Protein AF-A0A7S0S3X9-F1 (afdb_monomer)

InterPro domains:
  IPR013602 Dynein heavy chain, linker [PF08393] (2-111)
  IPR026983 Dynein heavy chain [PTHR45703] (2-111)

Nearest PDB structures (foldseek):
  7kek-assembly1_C  TM=8.463E-01  e=7.221E-05  Tetrahymena thermophila
  7k5b-assembly1_C  TM=8.554E-01  e=7.691E-05  Tetrahymena thermophila
  8bwy-assembly1_A  TM=5.584E-01  e=2.88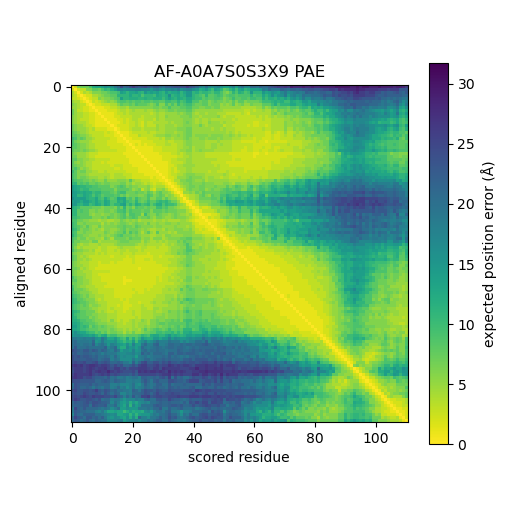9E-04  Chlamydomonas reinhardtii
  6zyw-assembly1_A  TM=5.525E-01  e=8.981E-04  Tetrahymena thermophila SB210
  8j07-assembly1_g6  TM=5.897E-01  e=3.168E-03  Homo sapiens

Foldseek 3Di:
DVLVVLLVVLVVLCPPPLDDPVLVVVLCVVLVHDDDPDPPDDVVVSSVSSCVVVSVVSVVSSVVSVVVVVVVVVVVVLVVLVVPDDFDWDDDDPDPDTDTDDDVSNVVSVD

Secondary structure (DSSP, 8-state):
-HHHHHHHHHHHHHTSTT--HHHHHHHHHHHT-----STT--HHHHHHTTGGGSHHHHHHHHHHHHHHHHHHHHHHHHHHHHHH-PPEEEE-TTSS-EEEE--HHHHHTT-

Structure (mmCIF, N/CA/C/O backbone):
data_AF-A0A7S0S3X9-F1
#
_entry.id   AF-A0A7S0S3X9-F1
#
loop_
_atom_site.group_PDB
_atom_site.id
_atom_site.type_symbol
_atom_site.label_atom_id
_atom_site.label_alt_id
_atom_site.label_comp_id
_atom_site.label_asym_id
_atom_site.label_entity_id
_atom_site.label_seq_id
_atom_site.pdbx_PDB_ins_code
_atom_site.Cartn_x
_atom_site.Cartn_y
_atom_site.Cartn_z
_atom_site.occupancy
_atom_site.B_iso_or_equiv
_atom_site.auth_seq_id
_atom_site.auth_comp_id
_atom_site.auth_asym_id
_atom_site.auth_atom_id
_atom_site.pdbx_PDB_model_num
ATOM 1 N N . CYS A 1 1 ? -21.464 11.085 22.719 1.00 53.75 1 CYS A N 1
ATOM 2 C CA . CYS A 1 1 ? -20.569 10.080 23.334 1.00 53.75 1 CYS A CA 1
ATOM 3 C C . CYS A 1 1 ? -19.200 10.154 22.669 1.00 53.75 1 CYS A C 1
ATOM 5 O O . CYS A 1 1 ? -19.140 10.069 21.451 1.00 53.75 1 CYS A O 1
ATOM 7 N N . LYS A 1 2 ? -18.126 10.360 23.442 1.00 60.16 2 LYS A N 1
ATOM 8 C CA . LYS A 1 2 ? -16.753 10.591 22.945 1.00 60.16 2 LYS A CA 1
ATOM 9 C C . LYS A 1 2 ? -16.263 9.484 21.992 1.00 60.16 2 LYS A C 1
ATOM 11 O O . LYS A 1 2 ? -15.658 9.800 20.981 1.00 60.16 2 LYS A O 1
ATOM 16 N N . ALA A 1 3 ? -16.649 8.234 22.262 1.00 63.75 3 ALA A N 1
ATOM 17 C CA . ALA A 1 3 ? -16.324 7.061 21.448 1.00 63.75 3 ALA A CA 1
ATOM 18 C C . ALA A 1 3 ? -16.847 7.128 20.000 1.00 63.75 3 ALA A C 1
ATOM 20 O O . ALA A 1 3 ? -16.154 6.696 19.088 1.00 63.75 3 ALA A O 1
ATOM 21 N N . MET A 1 4 ? -18.032 7.711 19.777 1.00 67.69 4 MET A N 1
ATOM 22 C CA . MET A 1 4 ? -18.648 7.786 18.444 1.00 67.69 4 MET A CA 1
ATOM 23 C C . MET A 1 4 ? -17.977 8.842 17.552 1.00 67.69 4 MET A C 1
ATOM 25 O O . MET A 1 4 ? -17.928 8.695 16.338 1.00 67.69 4 MET A O 1
ATOM 29 N N . LEU A 1 5 ? -17.448 9.912 18.157 1.00 72.31 5 LEU A N 1
ATOM 30 C CA . LEU A 1 5 ? -16.731 10.969 17.436 1.00 72.31 5 LEU A CA 1
ATOM 31 C C . LEU A 1 5 ? -15.326 10.526 17.012 1.00 72.31 5 LEU A C 1
ATOM 33 O O . LEU A 1 5 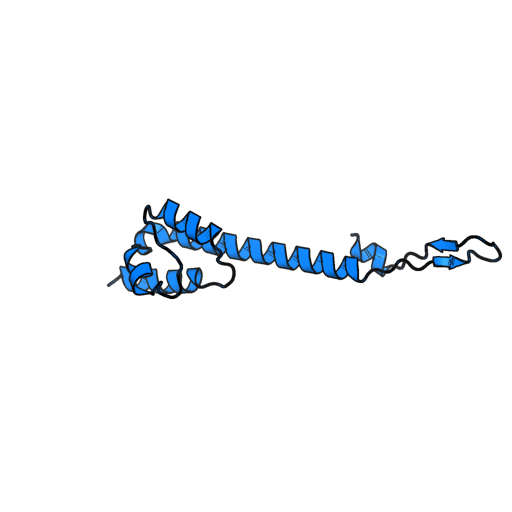? -14.826 11.009 16.005 1.00 72.31 5 LEU A O 1
ATOM 37 N N . THR A 1 6 ? -14.700 9.615 17.760 1.00 72.69 6 THR A N 1
ATOM 38 C CA . THR A 1 6 ? -13.387 9.047 17.419 1.00 72.69 6 THR A CA 1
ATOM 39 C C . THR A 1 6 ? -13.482 7.837 16.497 1.00 72.69 6 THR A C 1
ATOM 41 O O . THR A 1 6 ? -12.562 7.604 15.725 1.00 72.69 6 THR A O 1
ATOM 44 N N . SER A 1 7 ? -14.577 7.073 16.537 1.00 74.69 7 SER A N 1
ATOM 45 C CA . SER A 1 7 ? -14.757 5.917 15.653 1.00 74.69 7 SER A CA 1
ATOM 46 C C . SER A 1 7 ? -15.171 6.301 14.232 1.00 74.69 7 SER A C 1
ATOM 48 O O . SER A 1 7 ? -14.811 5.595 13.298 1.00 74.69 7 SER A O 1
ATOM 50 N N . LEU A 1 8 ? -15.903 7.405 14.038 1.00 79.06 8 LEU A N 1
ATOM 51 C CA . LEU A 1 8 ? -16.392 7.802 12.711 1.00 79.06 8 LEU A CA 1
ATOM 52 C C . LEU A 1 8 ? -15.262 8.076 11.692 1.00 79.06 8 LEU A C 1
ATOM 54 O O . LEU A 1 8 ? -15.349 7.552 10.583 1.00 79.06 8 LEU A O 1
ATOM 58 N N . PRO A 1 9 ? -14.200 8.836 12.035 1.00 82.06 9 PRO A N 1
ATOM 59 C CA . PRO A 1 9 ? -13.062 9.034 11.137 1.00 82.06 9 PRO A CA 1
ATOM 60 C C . PRO A 1 9 ? -12.334 7.720 10.835 1.00 82.06 9 PRO A C 1
ATOM 62 O O . PRO A 1 9 ? -12.056 7.430 9.680 1.00 82.06 9 PRO A O 1
ATOM 65 N N . LEU A 1 10 ? -12.142 6.867 11.847 1.00 81.75 10 LEU A N 1
ATOM 66 C CA . LEU A 1 10 ? -11.503 5.559 11.673 1.00 81.75 10 LEU A CA 1
ATOM 67 C C . LEU A 1 10 ? -12.273 4.652 10.716 1.00 81.75 10 LEU A C 1
ATOM 69 O O . LEU A 1 10 ? -11.674 3.947 9.916 1.00 81.75 10 LEU A O 1
ATOM 73 N N . VAL A 1 11 ? -13.605 4.668 10.774 1.00 81.44 11 VAL A N 1
ATOM 74 C CA . VAL A 1 11 ? -14.447 3.935 9.819 1.00 81.44 11 VAL A CA 1
ATOM 75 C C . VAL A 1 11 ? -14.211 4.445 8.399 1.00 81.44 11 VAL A C 1
ATOM 77 O O . VAL A 1 11 ? -14.109 3.645 7.472 1.00 81.44 11 VAL A O 1
ATOM 80 N N . GLN A 1 12 ? -14.135 5.765 8.216 1.00 82.44 12 GLN A N 1
ATOM 81 C CA . GLN A 1 12 ? -13.875 6.360 6.908 1.00 82.44 12 GLN A CA 1
ATOM 82 C C . GLN A 1 12 ? -12.490 5.962 6.378 1.00 82.44 12 GLN A C 1
ATOM 84 O O . GLN A 1 12 ? -12.362 5.628 5.199 1.00 82.44 12 GLN A O 1
ATOM 89 N N . ASP A 1 13 ? -11.490 5.921 7.254 1.00 84.81 13 ASP A N 1
ATOM 90 C CA . ASP A 1 13 ? -10.133 5.480 6.936 1.00 84.81 13 ASP A CA 1
ATOM 91 C C . ASP A 1 13 ? -10.093 3.982 6.582 1.00 84.81 13 ASP A C 1
ATOM 93 O O . ASP A 1 13 ? -9.478 3.580 5.593 1.00 84.81 13 ASP A O 1
ATOM 97 N N . LEU A 1 14 ? -10.824 3.146 7.322 1.00 85.25 14 LEU A N 1
ATOM 98 C CA . LEU A 1 14 ? -10.947 1.707 7.065 1.00 85.25 14 LEU A CA 1
ATOM 99 C C . LEU A 1 14 ? -11.773 1.382 5.811 1.00 85.25 14 LEU A C 1
ATOM 101 O O . LEU A 1 14 ? -11.609 0.314 5.228 1.00 85.25 14 LEU A O 1
ATOM 105 N N . HIS A 1 15 ? -12.627 2.296 5.350 1.00 84.12 15 HIS A N 1
ATOM 106 C CA . HIS A 1 15 ? -13.332 2.171 4.071 1.00 84.12 15 HIS A CA 1
ATOM 107 C C . HIS A 1 15 ? -12.430 2.504 2.862 1.00 84.12 15 HIS A C 1
ATOM 109 O O . HIS A 1 15 ? -12.854 2.418 1.708 1.00 84.12 15 HIS A O 1
ATOM 115 N N . HIS A 1 16 ? -11.172 2.897 3.079 1.00 86.56 16 HIS A N 1
ATOM 116 C CA . HIS A 1 16 ? -10.272 3.241 1.987 1.00 86.56 16 HIS A CA 1
ATOM 117 C C . HIS A 1 16 ? -10.070 2.046 1.023 1.00 86.56 16 HIS A C 1
ATOM 119 O O . HIS A 1 16 ? -9.772 0.941 1.474 1.00 86.56 16 HIS A O 1
ATOM 125 N N . PRO A 1 17 ? -10.115 2.237 -0.313 1.00 86.69 17 PRO A N 1
ATOM 126 C CA . PRO A 1 17 ? -10.018 1.149 -1.304 1.00 86.69 17 PRO A CA 1
ATOM 127 C C . PRO A 1 17 ? -8.669 0.409 -1.322 1.00 86.69 17 PRO A C 1
ATOM 129 O O . PRO A 1 17 ? -8.500 -0.576 -2.034 1.00 86.69 17 PRO A O 1
ATOM 132 N N . ALA A 1 18 ? -7.687 0.892 -0.560 1.00 91.00 18 ALA A N 1
ATOM 133 C CA . ALA A 1 18 ? -6.425 0.187 -0.338 1.00 91.00 18 ALA A CA 1
ATOM 134 C C . ALA A 1 18 ? -6.570 -0.991 0.647 1.00 91.00 18 ALA A C 1
ATOM 136 O O . ALA A 1 18 ? -5.697 -1.860 0.710 1.00 91.00 18 ALA A O 1
ATOM 137 N N . MET A 1 19 ? -7.655 -1.025 1.424 1.00 89.88 19 MET A N 1
ATOM 138 C CA . MET A 1 19 ? -7.938 -2.086 2.384 1.00 89.88 19 MET A CA 1
ATOM 139 C C . MET A 1 19 ? -8.267 -3.403 1.668 1.00 89.88 19 MET A C 1
ATOM 141 O O . MET A 1 19 ? -8.947 -3.431 0.647 1.00 89.88 19 MET A O 1
ATOM 145 N N . ARG A 1 20 ? -7.736 -4.508 2.200 1.00 89.62 20 ARG A N 1
ATOM 146 C CA . ARG A 1 20 ? -7.811 -5.869 1.642 1.00 89.62 20 ARG A CA 1
ATOM 147 C C . ARG A 1 20 ? -7.929 -6.871 2.779 1.00 89.62 20 ARG A C 1
ATOM 149 O O . ARG A 1 20 ? -7.602 -6.537 3.917 1.00 89.62 20 ARG A O 1
ATOM 156 N N . ASP A 1 21 ? -8.282 -8.112 2.465 1.00 88.81 21 ASP A N 1
ATOM 157 C CA . ASP A 1 21 ? -8.497 -9.196 3.438 1.00 88.81 21 ASP A CA 1
ATOM 158 C C . ASP A 1 21 ? -7.356 -9.354 4.452 1.00 88.81 21 ASP A C 1
ATOM 160 O O . ASP A 1 21 ? -7.597 -9.571 5.638 1.00 88.81 21 ASP A O 1
ATOM 164 N N . ARG A 1 22 ? -6.100 -9.168 4.024 1.00 90.62 22 ARG A N 1
ATOM 165 C CA . ARG A 1 22 ? -4.929 -9.200 4.919 1.00 90.62 22 ARG A CA 1
ATOM 166 C C . ARG A 1 22 ? -4.953 -8.105 5.992 1.00 90.62 22 ARG A C 1
ATOM 168 O O . ARG A 1 22 ? -4.578 -8.364 7.131 1.00 90.62 22 ARG A O 1
ATOM 175 N N . HIS A 1 23 ? -5.407 -6.902 5.643 1.00 91.44 23 HIS A N 1
ATOM 176 C CA . HIS A 1 23 ? -5.515 -5.765 6.558 1.00 91.44 23 HIS A CA 1
ATOM 177 C C . HIS A 1 23 ? -6.665 -5.980 7.544 1.00 9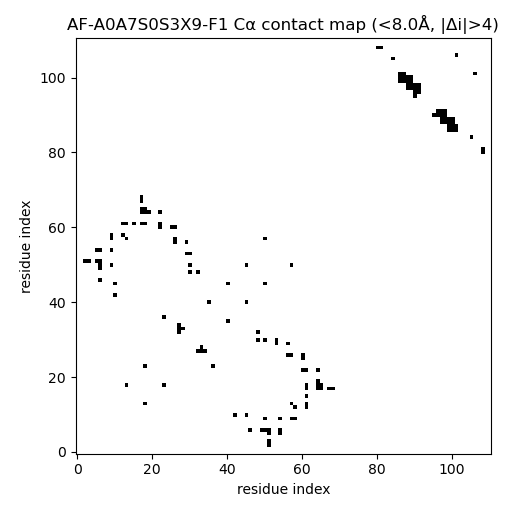1.44 23 HIS A C 1
ATOM 179 O O . HIS A 1 23 ? -6.501 -5.744 8.737 1.00 91.44 23 HIS A O 1
ATOM 185 N N . TRP A 1 24 ? -7.791 -6.521 7.069 1.00 88.12 24 TRP A N 1
ATOM 186 C CA . TRP A 1 24 ? -8.914 -6.916 7.923 1.00 88.12 24 TRP A CA 1
ATOM 187 C C . TRP A 1 24 ? -8.535 -8.043 8.884 1.00 88.12 24 TRP A C 1
ATOM 189 O O . TRP A 1 24 ? -8.869 -7.991 10.063 1.00 88.12 24 TRP A O 1
ATOM 199 N N . THR A 1 25 ? -7.750 -9.014 8.415 1.00 88.38 25 THR A N 1
ATOM 200 C CA . THR A 1 25 ? -7.200 -10.081 9.262 1.00 88.38 25 THR A CA 1
ATOM 201 C C . THR A 1 25 ? -6.289 -9.525 10.351 1.00 88.38 25 THR A C 1
ATOM 203 O O . THR A 1 25 ? -6.392 -9.936 11.505 1.00 88.38 25 THR A O 1
ATOM 206 N N . LEU A 1 26 ? -5.433 -8.559 10.015 1.00 89.31 26 LEU A N 1
ATOM 207 C CA . LEU A 1 26 ? -4.577 -7.889 10.991 1.00 89.31 26 LEU A CA 1
ATOM 208 C C . LEU A 1 26 ? -5.404 -7.102 12.019 1.00 89.31 26 LEU A C 1
ATOM 210 O O . LEU A 1 26 ? -5.160 -7.213 13.216 1.00 89.31 26 LEU A O 1
ATOM 214 N N . LEU A 1 27 ? -6.439 -6.386 11.573 1.00 88.19 27 LEU A N 1
ATOM 215 C CA . LEU A 1 27 ? -7.341 -5.648 12.458 1.00 88.19 27 LEU A CA 1
ATOM 216 C C . LEU A 1 27 ? -8.096 -6.578 13.424 1.00 88.19 27 LEU A C 1
ATOM 218 O O . LEU A 1 27 ? -8.226 -6.264 14.609 1.00 88.19 27 LEU A O 1
ATOM 222 N N . MET A 1 28 ? -8.533 -7.751 12.957 1.00 88.12 28 MET A N 1
ATOM 223 C CA . MET A 1 28 ? -9.121 -8.792 13.810 1.00 88.12 28 MET A CA 1
ATOM 224 C C . MET A 1 28 ? -8.139 -9.303 14.869 1.00 88.12 28 MET A C 1
ATOM 226 O O . MET A 1 28 ? -8.508 -9.487 16.028 1.00 88.12 28 MET A O 1
ATOM 230 N N . GLN A 1 29 ? -6.872 -9.501 14.497 1.00 88.19 29 GLN A N 1
ATOM 231 C CA . GLN A 1 29 ? -5.830 -9.919 15.439 1.00 88.19 29 GLN A CA 1
ATOM 232 C C . GLN A 1 29 ? -5.561 -8.849 16.501 1.00 88.19 29 GLN A C 1
ATOM 234 O O . GLN A 1 29 ? -5.419 -9.184 17.675 1.00 88.19 29 GLN A O 1
ATOM 239 N N . THR A 1 30 ? -5.528 -7.571 16.116 1.00 86.56 30 THR A N 1
ATOM 240 C CA . THR A 1 30 ? -5.269 -6.466 17.049 1.00 86.56 30 THR A CA 1
ATOM 241 C C . THR A 1 30 ? -6.430 -6.216 18.008 1.00 86.56 30 THR A C 1
ATOM 243 O O . THR A 1 30 ? -6.210 -5.988 19.196 1.00 86.56 30 THR A O 1
ATOM 246 N N . THR A 1 31 ? -7.665 -6.276 17.511 1.00 83.69 31 THR A N 1
ATOM 247 C CA . THR A 1 31 ? -8.874 -6.070 18.328 1.00 83.69 31 THR A CA 1
ATOM 248 C C . THR A 1 31 ? -9.268 -7.314 19.128 1.00 83.69 31 THR A C 1
ATOM 250 O O . THR A 1 31 ? -10.090 -7.230 20.038 1.00 83.69 31 THR A O 1
ATOM 253 N N . GLY A 1 32 ? -8.709 -8.483 18.792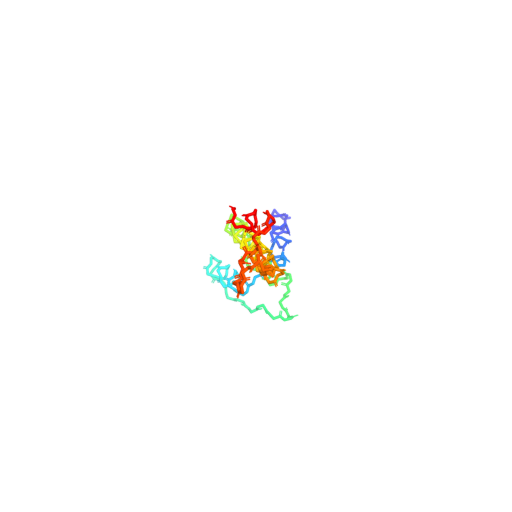 1.00 82.62 32 GLY A N 1
ATOM 254 C CA . GLY A 1 32 ? -9.087 -9.767 19.383 1.00 82.62 32 GLY A CA 1
ATOM 255 C C . GLY A 1 32 ? -10.508 -10.211 19.022 1.00 82.62 32 GLY A C 1
ATOM 256 O O . GLY A 1 32 ? -11.025 -11.156 19.620 1.00 82.62 32 GLY A O 1
ATOM 257 N N . LYS A 1 33 ? -11.150 -9.539 18.061 1.00 80.44 33 LYS A N 1
ATOM 258 C CA . LYS A 1 33 ? -12.503 -9.843 17.598 1.00 80.44 33 LYS A CA 1
ATOM 259 C C . LYS A 1 33 ? -12.453 -10.411 16.193 1.00 80.44 33 LYS A C 1
ATOM 261 O O . LYS A 1 33 ? -11.693 -9.955 15.349 1.00 80.44 33 LYS A O 1
ATOM 266 N N . THR A 1 34 ? -13.274 -11.421 15.945 1.00 76.19 34 THR A N 1
ATOM 267 C CA . THR A 1 34 ? -13.366 -12.082 14.643 1.00 76.19 34 THR A CA 1
ATOM 268 C C . THR A 1 34 ? -14.664 -11.667 13.971 1.00 76.19 34 THR A C 1
ATOM 270 O O . THR A 1 34 ? -15.727 -11.769 14.578 1.00 76.19 34 THR A O 1
ATOM 273 N N . PHE A 1 35 ? -14.584 -11.215 12.727 1.00 75.75 35 PHE A N 1
ATOM 274 C CA . PHE A 1 35 ? -15.741 -10.883 11.904 1.00 75.75 35 PHE A CA 1
ATOM 275 C C . PHE A 1 35 ? -15.485 -11.291 10.455 1.00 75.75 35 PHE A C 1
ATOM 277 O O . PHE A 1 35 ? -14.346 -11.494 10.036 1.00 75.75 35 PHE A O 1
ATOM 284 N N . VAL A 1 36 ? -16.557 -11.444 9.686 1.00 71.81 36 VAL A N 1
ATOM 285 C CA . VAL A 1 36 ? -16.472 -11.736 8.256 1.00 71.81 36 VAL A CA 1
ATOM 286 C C . VAL A 1 36 ? -16.849 -10.460 7.519 1.00 71.81 36 VAL A C 1
ATOM 288 O O . VAL A 1 36 ? -17.934 -9.931 7.732 1.00 71.81 36 VAL A O 1
ATOM 291 N N . MET A 1 37 ? -15.947 -9.966 6.670 1.00 69.88 37 MET A N 1
ATOM 292 C CA . MET A 1 37 ? -16.262 -8.919 5.696 1.00 69.88 37 MET A CA 1
ATOM 293 C C . MET A 1 37 ? -17.088 -9.556 4.571 1.00 69.88 37 MET A C 1
ATOM 295 O O . MET A 1 37 ? -16.547 -9.919 3.529 1.00 69.88 37 MET A O 1
ATOM 299 N N . ASP A 1 38 ? -18.375 -9.790 4.818 1.00 69.81 38 ASP A N 1
ATOM 300 C CA . ASP A 1 38 ? -19.348 -10.152 3.786 1.00 69.81 38 ASP A CA 1
ATOM 301 C C . ASP A 1 38 ? -20.201 -8.929 3.403 1.00 69.81 38 ASP A C 1
ATOM 303 O O . ASP A 1 38 ? -20.109 -7.868 4.019 1.00 69.81 38 ASP A O 1
ATOM 307 N N . ASP A 1 39 ? -21.072 -9.071 2.402 1.00 66.94 39 ASP A N 1
ATOM 308 C CA . ASP A 1 39 ? -22.001 -8.005 1.988 1.00 66.94 39 ASP A CA 1
ATOM 309 C C . ASP A 1 39 ?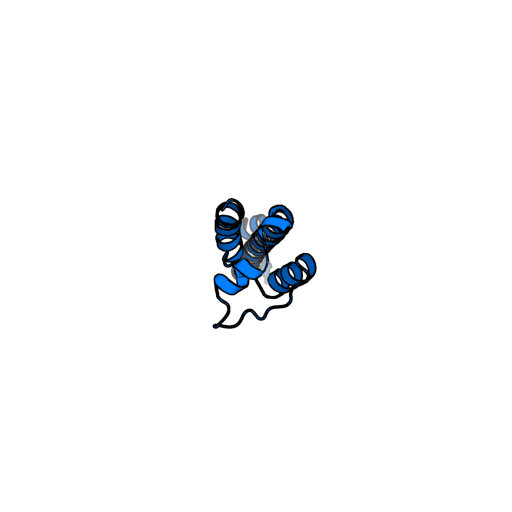 -22.998 -7.594 3.095 1.00 66.94 39 ASP A C 1
ATOM 311 O O . ASP A 1 39 ? -23.774 -6.651 2.921 1.00 66.94 39 ASP A O 1
ATOM 315 N N . LYS A 1 40 ? -23.025 -8.313 4.224 1.00 65.38 40 LYS A N 1
ATOM 316 C CA . LYS A 1 40 ? -23.853 -8.009 5.396 1.00 65.38 40 LYS A CA 1
ATOM 317 C C . LYS A 1 40 ? -23.077 -7.263 6.474 1.00 65.38 40 LYS A C 1
ATOM 319 O O . LYS A 1 40 ? -23.713 -6.792 7.417 1.00 65.38 40 LYS A O 1
ATOM 324 N N . PHE A 1 41 ? -21.758 -7.133 6.338 1.00 70.44 41 PHE A N 1
ATOM 325 C CA . PHE A 1 41 ? -20.930 -6.401 7.279 1.00 70.44 41 PHE A CA 1
ATOM 326 C C . PHE A 1 41 ? -21.367 -4.938 7.327 1.00 70.44 41 PHE A C 1
ATOM 328 O O . PHE A 1 41 ? -21.298 -4.200 6.340 1.00 70.44 41 PHE A O 1
ATOM 335 N N . SER A 1 42 ? -21.869 -4.526 8.485 1.00 73.75 42 SER A N 1
ATOM 336 C CA . SER A 1 42 ? -22.483 -3.223 8.679 1.00 73.75 42 SER A CA 1
ATOM 337 C C . SER A 1 42 ? -21.588 -2.292 9.491 1.00 73.75 42 SER A C 1
ATOM 339 O O . SER A 1 42 ? -20.703 -2.703 10.241 1.00 73.75 42 SER A O 1
ATOM 341 N N . LEU A 1 43 ? -21.877 -0.991 9.410 1.00 68.88 43 LEU A N 1
ATOM 342 C CA . LEU A 1 43 ? -21.276 0.001 10.302 1.00 68.88 43 LEU A CA 1
ATOM 343 C C . LEU A 1 43 ? -21.519 -0.332 11.786 1.00 68.88 43 LEU A C 1
ATOM 345 O O . LEU A 1 43 ? -20.694 0.013 12.626 1.00 68.88 43 LEU A O 1
ATOM 349 N N . GLY A 1 44 ? -22.636 -0.994 12.110 1.00 71.31 44 GLY A N 1
ATOM 350 C CA . GLY A 1 44 ? -22.947 -1.434 13.470 1.00 71.31 44 GLY A CA 1
ATOM 351 C C . GLY A 1 44 ? -21.921 -2.438 13.989 1.00 71.31 44 GLY A C 1
ATOM 352 O O . GLY A 1 44 ? -21.363 -2.227 15.063 1.00 71.31 44 GLY A O 1
ATOM 353 N N . ASP A 1 45 ? -21.591 -3.443 13.178 1.00 76.25 45 ASP A N 1
ATOM 354 C CA . ASP A 1 45 ? -20.591 -4.465 13.512 1.00 76.25 45 ASP A CA 1
ATOM 355 C C . ASP A 1 45 ? -19.206 -3.834 13.711 1.00 76.25 45 ASP A C 1
ATOM 357 O O . ASP A 1 45 ? -18.477 -4.168 14.642 1.00 76.25 45 ASP A O 1
ATOM 361 N N . LEU A 1 46 ? -18.875 -2.837 12.887 1.00 74.00 46 LEU A N 1
ATOM 362 C CA . LEU A 1 46 ? -17.640 -2.056 12.981 1.00 74.00 46 LEU A CA 1
ATOM 363 C C . LEU A 1 46 ? -17.563 -1.224 14.275 1.00 74.00 46 LEU A C 1
ATOM 365 O O . LEU A 1 46 ? -16.496 -1.094 14.877 1.00 74.00 46 LEU A O 1
ATOM 369 N N . LEU A 1 47 ? -18.689 -0.670 14.732 1.00 72.12 47 LEU A N 1
ATOM 370 C CA . LEU A 1 47 ? -18.769 0.070 15.995 1.00 72.12 47 LEU A CA 1
ATOM 371 C C . LEU A 1 47 ? -18.667 -0.859 17.218 1.00 72.12 47 LEU A C 1
ATOM 373 O O . LEU A 1 47 ? -18.112 -0.446 18.240 1.00 72.12 47 LEU A O 1
ATOM 377 N N . GLU A 1 48 ? -19.118 -2.113 17.109 1.00 76.69 48 GLU A N 1
ATOM 378 C CA . GLU A 1 48 ? -18.959 -3.149 18.146 1.00 76.69 48 GLU A CA 1
ATOM 379 C C . GLU A 1 48 ? -17.508 -3.628 18.323 1.00 76.69 48 GLU A C 1
ATOM 381 O O . GLU A 1 48 ? -17.172 -4.234 19.348 1.00 76.69 48 GLU A O 1
ATOM 386 N N . LEU A 1 49 ? -16.617 -3.323 17.374 1.00 76.19 49 LEU A N 1
ATOM 387 C CA . LEU A 1 49 ? -15.175 -3.578 17.498 1.00 76.19 49 LEU A CA 1
ATOM 388 C C . LEU A 1 49 ? -14.479 -2.632 18.480 1.00 76.19 49 LEU A C 1
ATOM 390 O O . LEU A 1 49 ? -13.296 -2.810 18.755 1.00 76.19 49 LEU A O 1
ATOM 394 N N . GLU A 1 50 ? -15.192 -1.630 19.005 1.00 79.00 50 GLU A N 1
ATOM 395 C CA . GLU A 1 50 ? -14.653 -0.656 19.955 1.00 79.00 50 GLU A CA 1
ATOM 396 C C . GLU A 1 50 ? -13.356 -0.000 19.450 1.00 79.00 50 GLU A C 1
ATOM 398 O O . GLU A 1 50 ? -12.414 0.225 20.207 1.00 79.00 50 GLU A O 1
ATOM 403 N N . LEU A 1 51 ? -13.320 0.361 18.159 1.00 77.75 51 LEU A N 1
ATOM 404 C CA . LEU A 1 51 ? -12.134 0.918 17.487 1.00 77.75 51 LEU A CA 1
ATOM 405 C C . LEU A 1 51 ? -11.510 2.127 18.200 1.00 77.75 51 LEU A C 1
ATOM 407 O O . LEU A 1 51 ? -10.327 2.405 18.044 1.00 77.75 51 LEU A O 1
ATOM 411 N N . HIS A 1 52 ? -12.295 2.835 19.014 1.00 79.06 52 HIS A N 1
ATOM 412 C CA . HIS A 1 52 ? -11.830 3.934 19.856 1.00 79.06 52 HIS A CA 1
ATOM 413 C C . HIS A 1 52 ? -10.751 3.526 20.880 1.00 79.06 52 HIS A C 1
ATOM 415 O O . HIS A 1 52 ? -10.046 4.402 21.373 1.00 79.06 52 HIS A O 1
ATOM 421 N N . ASN A 1 53 ? -10.608 2.234 21.189 1.00 83.12 53 ASN A N 1
ATOM 422 C CA . ASN A 1 53 ? -9.537 1.693 22.031 1.00 83.12 53 ASN A CA 1
ATOM 423 C C . ASN A 1 53 ? -8.272 1.336 21.231 1.00 83.12 53 ASN A C 1
ATOM 425 O O . ASN A 1 53 ? -7.212 1.135 21.817 1.00 83.12 53 ASN A O 1
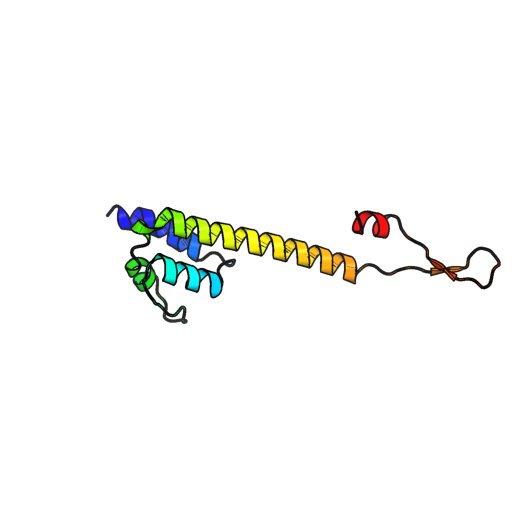ATOM 429 N N . TYR A 1 54 ? -8.371 1.284 19.900 1.00 84.94 54 TYR A N 1
ATOM 430 C CA . TYR A 1 54 ? -7.322 0.820 18.988 1.00 84.94 54 TYR A CA 1
ATOM 431 C C . TYR A 1 54 ? -7.035 1.837 17.875 1.00 84.94 54 TYR A C 1
ATOM 433 O O . TYR A 1 54 ? -6.646 1.451 16.774 1.00 84.94 54 TYR A O 1
ATOM 441 N N . VAL A 1 55 ? -7.239 3.131 18.153 1.00 84.31 55 VAL A N 1
ATOM 442 C CA . VAL A 1 55 ? -7.116 4.230 17.176 1.00 84.31 55 VAL A CA 1
ATOM 443 C C . VAL A 1 55 ? -5.776 4.174 16.446 1.00 84.31 55 VAL A C 1
ATOM 445 O O . VAL A 1 55 ? -5.756 4.114 15.221 1.00 84.31 55 VAL A O 1
ATOM 448 N N . ASP A 1 56 ? -4.673 4.112 17.195 1.00 87.25 56 ASP A N 1
ATOM 449 C CA . ASP A 1 56 ? -3.320 4.139 16.633 1.00 87.25 56 ASP A CA 1
ATOM 450 C C . ASP A 1 56 ? -3.057 2.936 15.721 1.00 87.25 56 ASP A C 1
ATOM 452 O O . ASP A 1 56 ? -2.533 3.088 14.620 1.00 87.25 56 ASP A O 1
ATOM 456 N N . ALA A 1 57 ? -3.493 1.745 16.140 1.00 87.56 57 ALA A N 1
ATOM 457 C CA . ALA A 1 57 ? -3.334 0.535 15.344 1.00 87.56 57 ALA A CA 1
ATOM 458 C C . ALA A 1 57 ? -4.184 0.563 14.067 1.00 87.56 57 ALA A C 1
ATOM 460 O O . ALA A 1 57 ? -3.727 0.131 13.012 1.00 87.56 57 ALA A O 1
ATOM 461 N N . CYS A 1 58 ? -5.413 1.083 14.138 1.00 87.25 58 CYS A N 1
ATOM 462 C CA . CYS A 1 58 ? -6.267 1.229 12.961 1.00 87.25 58 CYS A CA 1
ATOM 463 C C . CYS A 1 58 ? -5.635 2.189 11.947 1.00 87.25 58 CYS A C 1
ATOM 465 O O . CYS A 1 58 ? -5.537 1.845 10.769 1.00 87.25 58 CYS A O 1
ATOM 467 N N . SER A 1 59 ? -5.152 3.346 12.409 1.00 88.75 59 SER A N 1
ATOM 468 C CA . SER A 1 59 ? -4.454 4.314 11.560 1.00 88.75 59 SER A CA 1
ATOM 469 C C . SER A 1 59 ? -3.193 3.716 10.937 1.00 88.75 59 SER A C 1
ATOM 471 O O . SER A 1 59 ? -2.981 3.861 9.737 1.00 88.75 59 SER A O 1
ATOM 473 N N . GLU A 1 60 ? -2.395 2.966 11.701 1.00 91.25 60 GLU A N 1
ATOM 474 C CA . GLU A 1 60 ? -1.195 2.301 11.181 1.00 91.25 60 GLU A CA 1
ATOM 475 C C . GLU A 1 60 ? -1.526 1.273 10.084 1.00 91.25 60 GLU A C 1
ATOM 477 O O . GLU A 1 60 ? -0.842 1.208 9.058 1.00 91.25 60 GLU A O 1
ATOM 482 N N . ILE A 1 61 ? -2.593 0.489 10.266 1.00 91.25 61 ILE A N 1
ATOM 483 C CA . ILE A 1 61 ? -3.054 -0.489 9.269 1.00 91.25 61 ILE A CA 1
ATOM 484 C C . ILE A 1 61 ? -3.487 0.217 7.980 1.00 91.25 61 ILE A C 1
ATOM 486 O O . ILE A 1 61 ? -3.108 -0.220 6.889 1.00 91.25 61 ILE A O 1
ATOM 490 N N . VAL A 1 62 ? -4.246 1.310 8.089 1.00 90.75 62 VAL A N 1
ATOM 491 C CA . VAL A 1 62 ? -4.695 2.087 6.925 1.00 90.75 62 VAL A CA 1
ATOM 492 C C . VAL A 1 62 ? -3.509 2.739 6.216 1.00 90.75 62 VAL A C 1
ATOM 494 O O . VAL A 1 62 ? -3.388 2.618 4.995 1.00 90.75 62 VAL A O 1
ATOM 497 N N . ASP A 1 63 ? -2.590 3.356 6.956 1.00 92.88 63 ASP A N 1
ATOM 498 C CA . ASP A 1 63 ? -1.378 3.968 6.405 1.00 92.88 63 ASP A CA 1
ATOM 499 C C . ASP A 1 63 ? -0.522 2.943 5.662 1.00 92.88 63 ASP A C 1
ATOM 501 O O . ASP A 1 63 ? 0.000 3.209 4.573 1.00 92.88 63 ASP A O 1
ATOM 505 N N . ARG A 1 64 ? -0.382 1.744 6.232 1.00 93.19 64 ARG A N 1
ATOM 506 C CA . ARG A 1 64 ? 0.315 0.635 5.584 1.00 93.19 64 ARG A CA 1
ATOM 507 C C . ARG A 1 64 ? -0.381 0.234 4.287 1.00 93.19 64 ARG A C 1
ATOM 509 O O . ARG A 1 64 ? 0.290 0.131 3.261 1.00 93.19 64 ARG A O 1
ATOM 516 N N . ALA A 1 65 ? -1.701 0.068 4.307 1.00 93.75 65 ALA A N 1
ATOM 517 C CA . ALA A 1 65 ? -2.476 -0.271 3.119 1.00 93.75 65 ALA A CA 1
ATOM 518 C C . ALA A 1 65 ? -2.302 0.782 2.008 1.00 93.75 65 ALA A C 1
ATOM 520 O O . ALA A 1 65 ? -2.074 0.437 0.846 1.00 93.75 65 ALA A O 1
ATOM 521 N N . GLN A 1 66 ? -2.345 2.072 2.354 1.00 94.00 66 GLN A N 1
ATOM 522 C CA . GLN A 1 66 ? -2.141 3.168 1.403 1.00 94.00 66 GLN A CA 1
ATOM 523 C C . GLN A 1 66 ? -0.730 3.167 0.799 1.00 94.00 66 GLN A C 1
ATOM 525 O O . GLN A 1 66 ? -0.586 3.335 -0.415 1.00 94.00 66 GLN A O 1
ATOM 530 N N . LYS A 1 67 ? 0.306 2.936 1.615 1.00 93.75 67 LYS A N 1
ATOM 531 C CA . LYS A 1 67 ? 1.695 2.818 1.139 1.00 93.75 67 LYS A CA 1
ATOM 532 C C . LYS A 1 67 ? 1.866 1.629 0.198 1.00 93.75 67 LYS A C 1
ATOM 534 O O . LYS A 1 67 ? 2.471 1.785 -0.860 1.00 93.75 67 LYS A O 1
ATOM 539 N N . GLU A 1 68 ? 1.293 0.476 0.539 1.00 93.94 68 GLU A N 1
ATOM 540 C CA . GLU A 1 68 ? 1.315 -0.717 -0.317 1.00 93.94 68 GLU A CA 1
ATOM 541 C C . GLU A 1 68 ? 0.650 -0.443 -1.677 1.00 93.94 68 GLU A C 1
ATOM 543 O O . GLU A 1 68 ? 1.239 -0.739 -2.715 1.00 93.94 68 GLU A O 1
ATOM 548 N N . LEU A 1 69 ? -0.514 0.218 -1.698 1.00 93.00 69 LEU A N 1
ATOM 549 C CA . LEU A 1 69 ? -1.164 0.631 -2.949 1.00 93.00 69 LEU A CA 1
ATOM 550 C C . LEU A 1 69 ? -0.297 1.610 -3.762 1.00 93.00 69 LEU A C 1
ATOM 552 O O . LEU A 1 69 ? -0.286 1.557 -4.992 1.00 93.00 69 LEU A O 1
ATOM 556 N N . GLY A 1 70 ? 0.420 2.515 -3.093 1.00 93.50 70 GLY A N 1
ATOM 557 C CA . GLY A 1 70 ? 1.369 3.426 -3.734 1.00 93.50 70 GLY A CA 1
ATOM 558 C C . GLY A 1 70 ? 2.501 2.681 -4.444 1.00 93.50 70 GLY A C 1
ATOM 559 O O . GLY A 1 70 ? 2.779 2.964 -5.610 1.00 93.50 70 GLY A O 1
ATOM 560 N N . ILE A 1 71 ? 3.092 1.689 -3.775 1.00 94.31 71 ILE A N 1
ATOM 561 C CA . ILE A 1 71 ? 4.146 0.834 -4.337 1.00 94.31 71 ILE A CA 1
ATOM 562 C C . ILE A 1 71 ? 3.613 0.041 -5.535 1.00 94.31 71 ILE A C 1
ATOM 564 O O . ILE A 1 71 ? 4.244 0.023 -6.587 1.00 94.31 71 ILE A O 1
ATOM 568 N N . GLU A 1 72 ? 2.431 -0.566 -5.424 1.00 92.56 72 GLU A N 1
ATOM 569 C CA . GLU A 1 72 ? 1.830 -1.332 -6.524 1.00 92.56 72 GLU A CA 1
ATOM 570 C C . GLU A 1 72 ? 1.559 -0.465 -7.761 1.00 92.56 72 GLU A C 1
ATOM 572 O O . GLU A 1 72 ? 1.794 -0.899 -8.887 1.00 92.56 72 GLU A O 1
ATOM 577 N N . LYS A 1 73 ? 1.125 0.788 -7.576 1.00 93.12 73 LYS A N 1
ATOM 578 C CA . LYS A 1 73 ? 0.967 1.741 -8.687 1.00 93.12 73 LYS A CA 1
ATOM 579 C C . LYS A 1 73 ? 2.300 2.081 -9.348 1.00 93.12 73 LYS A C 1
ATOM 581 O O . LYS A 1 73 ? 2.352 2.199 -10.569 1.00 93.12 73 LYS A O 1
ATOM 586 N N . GLN A 1 74 ? 3.360 2.254 -8.560 1.00 92.56 74 GLN A N 1
ATOM 587 C CA . GLN A 1 74 ? 4.701 2.507 -9.090 1.00 92.56 74 GLN A CA 1
ATOM 588 C C . GLN A 1 74 ? 5.227 1.297 -9.863 1.00 92.56 74 GLN A C 1
ATOM 590 O O . GLN A 1 74 ? 5.699 1.463 -10.982 1.00 92.56 74 GLN A O 1
ATOM 595 N N . LEU A 1 75 ? 5.069 0.089 -9.318 1.00 93.19 75 LEU A N 1
ATOM 596 C CA . LEU A 1 75 ? 5.433 -1.154 -9.999 1.00 93.19 75 LEU A CA 1
ATOM 597 C C . LEU A 1 75 ? 4.678 -1.317 -11.315 1.00 93.19 75 LEU A C 1
ATOM 599 O O . LEU A 1 75 ? 5.299 -1.607 -12.330 1.00 93.19 75 LEU A O 1
ATOM 603 N N . LYS A 1 76 ? 3.369 -1.052 -11.324 1.00 92.19 76 LYS A N 1
ATOM 604 C CA . LYS A 1 76 ? 2.576 -1.096 -12.553 1.00 92.19 76 LYS A CA 1
ATOM 605 C C . LYS A 1 76 ? 3.063 -0.081 -13.586 1.00 92.19 76 LYS A C 1
ATOM 607 O O . LYS A 1 76 ? 3.163 -0.408 -14.757 1.00 92.19 76 LYS A O 1
ATOM 612 N N . LYS A 1 77 ? 3.419 1.134 -13.159 1.00 89.62 77 LYS A N 1
ATOM 613 C CA . LYS A 1 77 ? 4.003 2.137 -14.060 1.00 89.62 77 LYS A CA 1
ATOM 614 C C . LYS A 1 77 ? 5.320 1.645 -14.663 1.00 89.62 77 LYS A C 1
ATOM 616 O O . LYS A 1 77 ? 5.555 1.878 -15.840 1.00 89.62 77 LYS A O 1
ATOM 621 N N . ILE A 1 78 ? 6.169 0.987 -13.872 1.00 88.75 78 ILE A N 1
ATOM 622 C CA . ILE A 1 78 ? 7.400 0.369 -14.375 1.00 88.75 78 ILE A CA 1
ATOM 623 C C . ILE A 1 78 ? 7.033 -0.707 -15.401 1.00 88.75 78 ILE A C 1
ATOM 625 O O . ILE A 1 78 ? 7.485 -0.634 -16.533 1.00 88.75 78 ILE A O 1
ATOM 629 N N . GLU A 1 79 ? 6.153 -1.645 -15.064 1.00 89.00 79 GLU A N 1
ATOM 630 C CA . GLU A 1 79 ? 5.711 -2.694 -15.989 1.00 89.00 79 GLU A CA 1
ATOM 631 C C . GLU A 1 79 ? 5.177 -2.126 -17.315 1.00 89.00 79 GLU A C 1
ATOM 633 O O . GLU A 1 79 ? 5.604 -2.563 -18.381 1.00 89.00 79 GLU A O 1
ATOM 638 N N . ASP A 1 80 ? 4.330 -1.096 -17.259 1.00 88.44 80 ASP A N 1
ATOM 639 C CA . ASP A 1 80 ? 3.768 -0.430 -18.437 1.00 88.44 80 ASP A CA 1
ATOM 640 C C . ASP A 1 80 ? 4.858 0.253 -19.289 1.00 88.44 80 ASP A C 1
ATOM 642 O O . ASP A 1 80 ? 4.847 0.139 -20.517 1.00 88.44 80 ASP A O 1
ATOM 646 N N . THR A 1 81 ? 5.829 0.930 -18.660 1.00 85.62 81 THR A N 1
ATOM 647 C CA . THR A 1 81 ? 6.978 1.531 -19.363 1.00 85.62 81 THR A CA 1
ATOM 648 C C . THR A 1 81 ? 7.790 0.459 -20.088 1.00 85.62 81 THR A C 1
ATOM 650 O O . THR A 1 81 ? 8.112 0.616 -21.263 1.00 85.62 81 THR A O 1
ATOM 653 N N . TRP A 1 82 ? 8.083 -0.656 -19.417 1.00 84.38 82 TRP A N 1
ATOM 654 C CA . TRP A 1 82 ? 8.878 -1.748 -19.980 1.00 84.38 82 TRP A CA 1
ATOM 655 C C . TRP A 1 82 ? 8.129 -2.539 -21.054 1.00 84.38 82 TRP A C 1
ATOM 657 O O . TRP A 1 82 ? 8.745 -2.968 -22.026 1.00 84.38 82 TRP A O 1
ATOM 667 N N . ALA A 1 83 ? 6.807 -2.672 -20.944 1.00 83.88 83 ALA A N 1
ATOM 668 C CA . ALA A 1 83 ? 5.975 -3.283 -21.977 1.00 83.88 83 ALA A CA 1
ATOM 669 C C . ALA A 1 83 ? 5.925 -2.451 -23.273 1.00 83.88 83 ALA A C 1
ATOM 671 O O . ALA A 1 83 ? 5.746 -3.010 -24.356 1.00 83.88 83 ALA A O 1
ATOM 672 N N . GLY A 1 84 ? 6.068 -1.125 -23.174 1.00 76.94 84 GLY A N 1
ATOM 673 C CA . GLY A 1 84 ? 6.075 -0.209 -24.320 1.00 76.94 84 GLY A CA 1
ATOM 674 C C . GLY A 1 84 ? 7.444 0.000 -24.976 1.00 76.94 84 GLY A C 1
ATOM 675 O O . GLY A 1 84 ? 7.510 0.549 -26.078 1.00 76.94 84 GLY A O 1
ATOM 676 N N . LEU A 1 85 ? 8.532 -0.423 -24.326 1.00 78.56 85 LEU A N 1
ATOM 677 C CA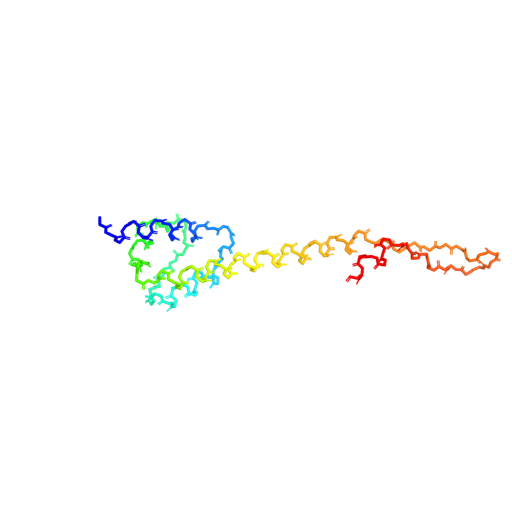 . LEU A 1 85 ? 9.896 -0.259 -24.823 1.00 78.56 85 LEU A CA 1
ATOM 678 C C . LEU A 1 85 ? 10.202 -1.293 -25.914 1.00 78.56 85 LEU A C 1
ATOM 680 O O . LEU A 1 85 ? 10.385 -2.478 -25.646 1.00 78.56 85 LEU A O 1
ATOM 684 N N . ASN A 1 86 ? 10.300 -0.828 -27.160 1.00 74.06 86 ASN A N 1
ATOM 685 C CA . ASN A 1 86 ? 10.747 -1.641 -28.286 1.00 74.06 86 ASN A CA 1
ATOM 686 C C . ASN A 1 86 ? 12.186 -1.287 -28.651 1.00 74.06 86 ASN A C 1
ATOM 688 O O . ASN A 1 86 ? 12.494 -0.144 -28.978 1.00 74.06 86 ASN A O 1
ATOM 692 N N . LEU A 1 87 ? 13.057 -2.295 -28.638 1.00 77.69 87 LEU A N 1
ATOM 693 C CA . LEU A 1 87 ? 14.431 -2.163 -29.104 1.00 77.69 87 LEU A CA 1
ATOM 694 C C . LEU A 1 87 ? 14.438 -2.062 -30.630 1.00 77.69 87 LEU A C 1
ATOM 696 O O . LEU A 1 87 ? 14.010 -2.986 -31.326 1.00 77.69 87 LEU A O 1
ATOM 700 N N . MET A 1 88 ? 14.921 -0.937 -31.150 1.00 74.31 88 MET A N 1
ATOM 701 C CA . MET A 1 88 ? 15.075 -0.743 -32.586 1.00 74.31 88 MET A CA 1
ATOM 702 C C . MET A 1 88 ? 16.455 -1.220 -33.029 1.00 74.31 88 MET A C 1
ATOM 704 O O . MET A 1 88 ? 17.461 -0.983 -32.368 1.00 74.31 88 MET A O 1
ATOM 708 N N . PHE A 1 89 ? 16.507 -1.908 -34.166 1.00 78.31 89 PHE A N 1
ATOM 709 C CA . PHE A 1 89 ? 17.755 -2.344 -34.781 1.00 78.31 89 PHE A CA 1
ATOM 710 C C . PHE A 1 89 ? 17.906 -1.644 -36.123 1.00 78.31 89 PHE A C 1
ATOM 712 O O . PHE A 1 89 ? 16.981 -1.655 -36.937 1.00 78.31 89 PHE A O 1
ATOM 719 N N . ALA A 1 90 ? 19.069 -1.046 -36.350 1.00 77.88 90 ALA A N 1
ATOM 720 C CA . ALA A 1 90 ? 19.397 -0.357 -37.588 1.00 77.88 90 ALA A CA 1
ATOM 721 C C . ALA A 1 90 ? 20.660 -0.972 -38.212 1.00 77.88 90 ALA A C 1
ATOM 723 O O . ALA A 1 90 ? 21.564 -1.391 -37.480 1.00 77.88 90 ALA A O 1
ATOM 724 N N . PRO A 1 91 ? 20.746 -1.048 -39.551 1.00 79.56 91 PRO A N 1
ATOM 725 C CA . PRO A 1 91 ? 21.947 -1.528 -40.219 1.00 79.56 91 PRO A CA 1
ATOM 726 C C . PRO A 1 91 ? 23.142 -0.638 -39.872 1.00 79.56 91 PRO A C 1
ATOM 728 O O . PRO A 1 91 ? 23.064 0.595 -39.909 1.00 79.56 91 PRO A O 1
ATOM 731 N N . TYR A 1 92 ? 24.254 -1.270 -39.505 1.00 77.81 92 TYR A N 1
ATOM 732 C CA . TYR A 1 92 ? 25.482 -0.560 -39.191 1.00 77.81 92 TYR A CA 1
ATOM 733 C C . TYR A 1 92 ? 26.232 -0.223 -40.481 1.00 77.81 92 TYR A C 1
ATOM 735 O O . TYR A 1 92 ? 26.916 -1.072 -41.055 1.00 77.81 92 TYR A O 1
ATOM 743 N N . GLN A 1 93 ? 26.132 1.035 -40.918 1.00 79.50 93 GLN A N 1
ATOM 744 C CA . GLN A 1 93 ? 26.830 1.541 -42.109 1.00 79.50 93 GLN A CA 1
ATOM 745 C C . GLN A 1 93 ? 26.520 0.673 -43.352 1.00 79.50 93 GLN A C 1
ATOM 747 O O . GLN A 1 93 ? 25.359 0.362 -43.594 1.00 79.50 93 GLN A O 1
ATOM 752 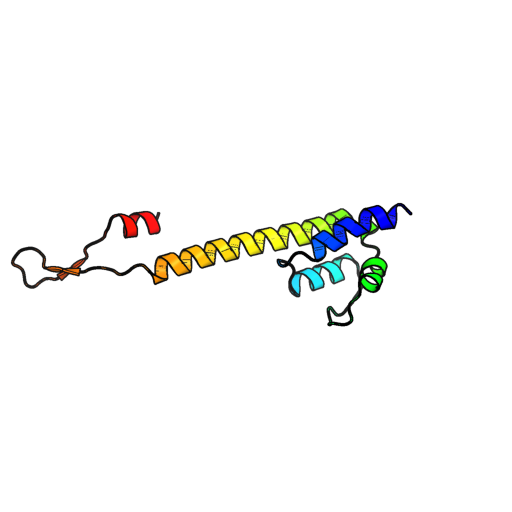N N . ASP A 1 94 ? 27.545 0.267 -44.110 1.00 73.44 94 ASP A N 1
ATOM 753 C CA . ASP A 1 94 ? 27.445 -0.617 -45.283 1.00 73.44 94 ASP A CA 1
ATOM 754 C C . ASP A 1 94 ? 27.690 -2.103 -44.938 1.00 73.44 94 ASP A C 1
ATOM 756 O O . ASP A 1 94 ? 28.102 -2.892 -45.791 1.00 73.44 94 ASP A O 1
ATOM 760 N N . THR A 1 95 ? 27.509 -2.502 -43.674 1.00 75.31 95 THR A N 1
ATOM 761 C CA . THR A 1 95 ? 27.697 -3.899 -43.250 1.00 75.31 95 THR A CA 1
ATOM 762 C C . THR A 1 95 ? 26.369 -4.633 -43.114 1.00 75.31 95 THR A C 1
ATOM 764 O O . THR A 1 95 ? 25.350 -4.048 -42.764 1.00 75.31 95 THR A O 1
ATOM 767 N N . ASP A 1 96 ? 26.399 -5.951 -43.313 1.00 75.56 96 ASP A N 1
ATOM 768 C CA . ASP A 1 96 ? 25.241 -6.849 -43.155 1.00 75.56 96 ASP A CA 1
ATOM 769 C C . ASP A 1 96 ? 24.899 -7.121 -41.666 1.00 75.56 96 ASP A C 1
ATOM 771 O O . ASP A 1 96 ? 24.289 -8.130 -41.310 1.00 75.56 96 ASP A O 1
ATOM 775 N N . ILE A 1 97 ? 25.356 -6.247 -40.761 1.00 82.88 97 ILE A N 1
ATOM 776 C CA . ILE A 1 97 ? 25.234 -6.385 -39.309 1.00 82.88 97 ILE A CA 1
ATOM 777 C C . ILE A 1 97 ? 24.187 -5.390 -38.806 1.00 82.88 97 ILE A C 1
ATOM 779 O O . ILE A 1 97 ? 24.307 -4.179 -38.994 1.00 82.88 97 ILE A O 1
ATOM 783 N N . MET A 1 98 ? 23.178 -5.908 -38.109 1.00 77.56 98 MET A N 1
ATOM 784 C CA . MET A 1 98 ? 22.154 -5.101 -37.448 1.00 77.56 98 MET A CA 1
ATOM 785 C C . MET A 1 98 ? 22.662 -4.671 -36.070 1.00 77.56 98 MET A C 1
ATOM 787 O O . MET A 1 98 ? 22.844 -5.508 -35.184 1.00 77.56 98 MET A O 1
ATOM 791 N N . ALA A 1 99 ? 22.904 -3.374 -35.886 1.00 79.31 99 ALA A N 1
ATOM 792 C CA . ALA A 1 99 ? 23.278 -2.808 -34.597 1.00 79.31 99 ALA A CA 1
ATOM 793 C C . ALA A 1 99 ? 22.032 -2.394 -33.810 1.00 79.31 99 ALA A C 1
ATOM 795 O O . ALA A 1 99 ? 21.049 -1.904 -34.371 1.00 79.31 99 ALA A O 1
ATOM 796 N N . LEU A 1 100 ? 22.086 -2.585 -32.493 1.00 79.50 100 LEU A N 1
ATOM 797 C CA . LEU A 1 100 ? 21.056 -2.099 -31.587 1.00 79.50 100 LEU A CA 1
ATOM 798 C C . LEU A 1 100 ? 21.109 -0.567 -31.546 1.00 79.50 100 LEU A C 1
ATOM 800 O O . LEU A 1 100 ? 22.127 0.012 -31.166 1.00 79.50 100 LEU A O 1
ATOM 804 N N . HIS A 1 101 ? 20.012 0.076 -31.927 1.00 78.25 101 HIS A N 1
ATOM 805 C CA . HIS A 1 101 ? 19.798 1.498 -31.725 1.00 78.25 101 HIS A CA 1
ATOM 806 C C . HIS A 1 101 ? 19.128 1.684 -30.363 1.00 78.25 101 HIS A C 1
ATOM 808 O O . HIS A 1 101 ? 17.963 1.332 -30.175 1.00 78.25 101 HIS A O 1
ATOM 814 N N . VAL A 1 102 ? 19.899 2.168 -29.391 1.00 71.50 102 VAL A N 1
ATOM 815 C CA . VAL A 1 102 ? 19.383 2.511 -28.065 1.00 71.50 102 VAL A CA 1
ATOM 816 C C . VAL A 1 102 ? 19.012 3.986 -28.096 1.00 71.50 102 VAL A C 1
ATOM 818 O O . VAL A 1 102 ? 19.899 4.833 -28.179 1.00 71.50 102 VAL A O 1
ATOM 821 N N . ASP A 1 103 ? 17.715 4.280 -28.065 1.00 71.88 103 ASP A N 1
ATOM 822 C CA . ASP A 1 103 ? 17.231 5.651 -27.904 1.00 71.88 103 ASP A CA 1
ATOM 823 C C . ASP A 1 103 ? 17.490 6.148 -26.476 1.00 71.88 103 ASP A C 1
ATOM 825 O O . ASP A 1 103 ? 17.440 5.374 -25.513 1.00 71.88 103 ASP A O 1
ATOM 829 N N . ASP A 1 104 ? 17.675 7.461 -26.320 1.00 72.88 104 ASP A N 1
ATOM 830 C CA . ASP A 1 104 ? 17.836 8.107 -25.009 1.00 72.88 104 ASP A CA 1
ATOM 831 C C . ASP A 1 104 ? 16.662 7.786 -24.064 1.00 72.88 104 ASP A C 1
ATOM 833 O O . ASP A 1 104 ? 16.864 7.597 -22.868 1.00 72.88 104 ASP A O 1
ATOM 837 N N . ALA A 1 105 ? 15.453 7.599 -24.609 1.00 70.44 105 ALA A N 1
ATOM 838 C CA . ALA A 1 105 ? 14.264 7.196 -23.855 1.00 70.44 105 ALA A CA 1
ATOM 839 C C . ALA A 1 105 ? 14.370 5.793 -23.222 1.00 70.44 105 ALA A C 1
ATOM 841 O O . ALA A 1 105 ? 13.767 5.542 -22.181 1.00 70.44 105 ALA A O 1
ATOM 842 N N . ILE A 1 106 ? 15.127 4.874 -23.835 1.00 70.69 106 ILE A N 1
ATOM 843 C CA . ILE A 1 106 ? 15.385 3.536 -23.277 1.00 70.69 106 ILE A CA 1
ATOM 844 C C . ILE A 1 106 ? 16.373 3.648 -22.117 1.00 70.69 106 ILE A C 1
ATOM 846 O O . ILE A 1 106 ? 16.199 2.990 -21.096 1.00 70.69 106 ILE A O 1
ATOM 850 N N . THR A 1 107 ? 17.385 4.504 -22.266 1.00 74.06 107 THR A N 1
ATOM 851 C CA . THR A 1 107 ? 18.396 4.752 -21.231 1.00 74.06 107 THR A CA 1
ATOM 852 C C . THR A 1 107 ? 17.783 5.452 -20.016 1.00 74.06 107 THR A C 1
ATOM 854 O O . THR A 1 107 ? 18.002 5.013 -18.894 1.00 74.06 107 THR A O 1
ATOM 857 N N . GLU A 1 108 ? 16.942 6.467 -20.224 1.00 76.44 108 GLU A N 1
ATOM 858 C CA . GLU A 1 108 ? 16.257 7.192 -19.143 1.00 76.44 108 GLU A CA 1
ATOM 859 C C . GLU A 1 108 ? 15.237 6.315 -18.397 1.00 76.44 108 GLU A C 1
ATOM 861 O O . GLU A 1 108 ? 15.062 6.455 -17.194 1.00 76.44 108 GLU A O 1
ATOM 866 N N . ALA A 1 109 ? 14.577 5.371 -19.076 1.00 74.75 109 ALA A N 1
ATOM 867 C CA . ALA A 1 109 ? 13.659 4.434 -18.423 1.00 74.75 109 ALA A CA 1
ATOM 868 C C . ALA A 1 109 ? 14.363 3.372 -17.549 1.00 74.75 109 ALA A C 1
ATOM 870 O O . ALA A 1 109 ? 13.692 2.682 -16.773 1.00 74.75 109 ALA A O 1
ATOM 871 N N . LEU A 1 110 ? 15.681 3.209 -17.715 1.00 74.00 110 LEU A N 1
ATOM 872 C CA . LEU A 1 110 ? 16.524 2.274 -16.967 1.00 74.00 110 LEU A CA 1
ATOM 873 C C . LEU A 1 110 ? 17.189 2.907 -15.731 1.00 74.00 110 LEU A C 1
ATOM 875 O O . LEU A 1 110 ? 17.564 2.154 -14.829 1.00 74.00 110 LEU A O 1
ATOM 879 N N . GLU A 1 111 ? 17.359 4.234 -15.707 1.00 70.38 111 GLU A N 1
ATOM 880 C CA . GLU A 1 111 ? 17.905 5.008 -14.572 1.00 70.38 111 GLU A CA 1
ATOM 881 C C . GLU A 1 111 ? 16.864 5.256 -13.464 1.00 70.38 111 GLU A C 1
ATOM 883 O O . GLU A 1 111 ? 17.260 5.164 -12.276 1.00 70.38 111 GLU A O 1
#

Organism: NCBI:txid1034604

Solvent-accessible surface area (backbone atoms only — not comparable to full-atom values): 6703 Å² total; per-residue (Å²): 111,76,58,62,70,55,32,52,60,51,52,59,51,64,64,39,88,50,58,47,72,70,53,54,51,49,51,28,64,74,6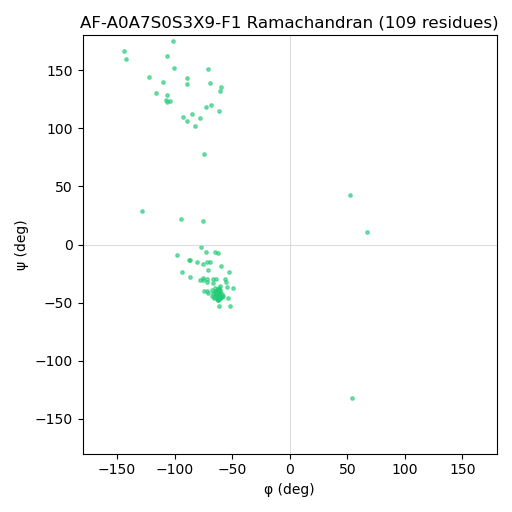5,73,47,88,83,69,93,49,100,78,60,44,73,66,62,56,58,74,59,48,46,60,81,40,50,69,60,52,51,51,51,40,53,49,27,47,52,52,49,52,50,52,52,52,51,48,51,49,52,54,53,59,72,69,62,73,86,44,70,42,68,45,81,98,45,101,46,74,37,80,49,79,52,69,70,59,55,61,75,72,109

Sequence (111 aa):
CKAMLTSLPLVQDLHHPAMRDRHWTLLMQTTGKTFVMDDKFSLGDLLELELHNYVDACSEIVDRAQKELGIEKQLKKIEDTWAGLNLMFAPYQDTDIMALHVDDAITEALE

pLDDT: mean 81.18, std 8.61, range [53.75, 94.31]

Mean predicted aligned error: 9.85 Å

Radius of gyration: 24.56 Å; Cα contacts (8 Å, |Δi|>4): 78; chains: 1; bounding box: 52×23×69 Å